Protein AF-A0A7J8RLZ8-F1 (afdb_monomer_lite)

Secondary structure (DSSP, 8-state):
-GGGGS-TTSPPP-SHHHHHHHHHHHHHHHHHT-SSGGGSPPHHHHHHHHHT------S-GGG--HHHHHHPPP--------

Organism: Gossypium davidsonii (NCBI:txid34287)

Foldseek 3Di:
DQVVPDDPVDDADDDLQVLLQSLLVLLLVLQCVDPDPVSRDDVVQVVVCVVVPDSPDSDHSVPDDSVCSNPDDDPPPPPPDD

Radius of gyration: 13.65 Å; chains: 1; bounding box: 26×22×48 Å

Structure (mmCIF, N/CA/C/O backbone):
data_AF-A0A7J8RLZ8-F1
#
_entry.id   AF-A0A7J8RLZ8-F1
#
loop_
_atom_site.group_PDB
_atom_site.id
_atom_site.type_symbol
_atom_site.label_atom_id
_atom_site.label_alt_id
_atom_site.label_comp_id
_atom_site.label_asym_id
_atom_site.label_entity_id
_atom_site.label_seq_id
_atom_site.pdbx_PDB_ins_code
_atom_site.Cartn_x
_atom_site.Cartn_y
_atom_site.Cartn_z
_atom_site.occupancy
_atom_site.B_iso_or_equiv
_atom_site.auth_seq_id
_atom_site.auth_comp_id
_atom_site.auth_asym_id
_atom_site.auth_atom_id
_atom_site.pdbx_PDB_model_num
ATOM 1 N N . MET A 1 1 ? -2.138 -11.444 -10.706 1.00 90.69 1 MET A N 1
ATOM 2 C CA . MET A 1 1 ? -0.798 -10.883 -10.404 1.00 90.69 1 MET A CA 1
ATOM 3 C C . MET A 1 1 ? -0.869 -9.359 -10.327 1.00 90.69 1 MET A C 1
ATOM 5 O O . MET A 1 1 ? -1.855 -8.791 -10.783 1.00 90.69 1 MET A O 1
ATOM 9 N N . LEU A 1 2 ? 0.119 -8.676 -9.734 1.00 89.69 2 LEU A N 1
ATOM 10 C CA . LEU A 1 2 ? 0.100 -7.208 -9.603 1.00 89.69 2 LEU A CA 1
ATOM 11 C C . LEU A 1 2 ? 0.116 -6.487 -10.960 1.00 89.69 2 LEU A C 1
ATOM 13 O O . LEU A 1 2 ? -0.584 -5.496 -11.136 1.00 89.69 2 LEU A O 1
ATOM 17 N N . ASN A 1 3 ? 0.859 -6.995 -11.940 1.00 89.62 3 ASN A N 1
ATOM 18 C CA . ASN A 1 3 ? 0.907 -6.423 -13.290 1.00 89.62 3 ASN A CA 1
ATOM 19 C C . ASN A 1 3 ? -0.449 -6.419 -14.024 1.00 89.62 3 ASN A C 1
ATOM 21 O O . ASN A 1 3 ? -0.633 -5.606 -14.921 1.00 89.62 3 ASN A O 1
ATOM 25 N N . GLU A 1 4 ? -1.385 -7.298 -13.661 1.00 90.62 4 GLU A N 1
ATOM 26 C CA . GLU A 1 4 ? -2.692 -7.424 -14.330 1.00 90.62 4 GLU A CA 1
ATOM 27 C C . GLU A 1 4 ? -3.688 -6.331 -13.923 1.00 90.62 4 GLU A C 1
ATOM 29 O O . GLU A 1 4 ? -4.700 -6.145 -14.594 1.00 90.62 4 GLU A O 1
ATOM 34 N N . ILE A 1 5 ? -3.419 -5.619 -12.825 1.00 90.25 5 ILE A N 1
ATOM 35 C CA . ILE A 1 5 ? -4.302 -4.567 -12.299 1.00 90.25 5 ILE A CA 1
ATOM 36 C C . ILE A 1 5 ? -3.766 -3.153 -12.547 1.00 90.25 5 ILE A C 1
ATOM 38 O O . ILE A 1 5 ? -4.393 -2.177 -12.137 1.00 90.25 5 ILE A O 1
ATOM 42 N N . LEU A 1 6 ? -2.598 -3.031 -13.182 1.00 89.25 6 LEU A N 1
ATOM 43 C CA . LEU A 1 6 ? -2.036 -1.739 -13.567 1.00 89.25 6 LEU A CA 1
ATOM 44 C C . LEU A 1 6 ? -2.764 -1.200 -14.800 1.00 89.25 6 LEU A C 1
ATOM 46 O O . LEU A 1 6 ? -3.198 -1.969 -15.655 1.00 89.25 6 LEU A O 1
ATOM 50 N N . ASP A 1 7 ? -2.875 0.127 -14.907 1.00 91.81 7 ASP A N 1
ATOM 51 C CA . ASP A 1 7 ? -3.471 0.761 -16.086 1.00 91.81 7 ASP A CA 1
ATOM 52 C C . ASP A 1 7 ? -2.637 0.408 -17.335 1.00 91.81 7 ASP A C 1
ATOM 54 O O . ASP A 1 7 ? -1.474 0.820 -17.422 1.00 91.81 7 ASP A O 1
ATOM 58 N N . PRO A 1 8 ? -3.202 -0.324 -18.315 1.00 88.81 8 PRO A N 1
ATOM 59 C CA . PRO A 1 8 ? -2.463 -0.789 -19.487 1.00 88.81 8 PRO A CA 1
ATOM 60 C C . PRO A 1 8 ? -2.037 0.351 -20.422 1.00 88.81 8 PRO A C 1
ATOM 62 O O . PRO A 1 8 ? -1.241 0.131 -21.332 1.00 88.81 8 PRO A O 1
ATOM 65 N N . ARG A 1 9 ? -2.559 1.570 -20.226 1.00 92.62 9 ARG A N 1
ATOM 66 C CA . ARG A 1 9 ? -2.155 2.763 -20.986 1.00 92.62 9 ARG A CA 1
ATOM 67 C C . ARG A 1 9 ? -0.831 3.348 -20.494 1.00 92.62 9 ARG A C 1
ATOM 69 O O . ARG A 1 9 ? -0.245 4.179 -21.186 1.00 92.62 9 ARG A O 1
ATOM 76 N N . LEU A 1 10 ? -0.373 2.959 -19.304 1.00 88.38 10 LEU A N 1
ATOM 77 C CA . LEU A 1 10 ? 0.902 3.401 -18.752 1.00 88.38 10 LEU A CA 1
ATOM 78 C C . LEU A 1 10 ? 2.050 2.542 -19.281 1.00 88.38 10 LEU A C 1
ATOM 80 O O . LEU A 1 10 ? 1.896 1.362 -19.589 1.00 88.38 10 LEU A O 1
ATOM 84 N N . SER A 1 11 ? 3.233 3.144 -19.374 1.00 85.94 11 SER A N 1
ATOM 85 C CA . SER A 1 11 ? 4.429 2.410 -19.768 1.00 85.94 11 SER A CA 1
ATOM 86 C C . SER A 1 11 ? 4.827 1.402 -18.691 1.00 85.94 11 SER A C 1
ATOM 88 O O . SER A 1 11 ? 4.724 1.665 -17.491 1.00 85.94 11 SER A O 1
ATOM 90 N N . THR A 1 12 ? 5.319 0.241 -19.126 1.00 83.25 12 THR A N 1
ATOM 91 C CA . THR A 1 12 ? 5.780 -0.796 -18.204 1.00 83.25 12 THR A CA 1
ATOM 92 C C . THR A 1 12 ? 6.902 -0.254 -17.311 1.00 83.25 12 THR A C 1
ATOM 94 O O . THR A 1 12 ? 7.880 0.296 -17.836 1.00 83.25 12 THR A O 1
ATOM 97 N N . PRO A 1 13 ? 6.810 -0.427 -15.982 1.00 84.62 13 PRO A N 1
ATOM 98 C CA . PRO A 1 13 ? 7.837 0.013 -15.044 1.00 84.62 13 PRO A CA 1
ATOM 99 C C . PRO A 1 13 ? 9.206 -0.587 -15.368 1.00 84.62 13 PRO A C 1
ATOM 101 O O . PRO A 1 13 ? 9.359 -1.804 -15.443 1.00 84.62 13 PRO A O 1
ATOM 104 N N . ARG A 1 14 ? 10.209 0.276 -15.576 1.00 81.19 14 ARG A N 1
ATOM 105 C CA . ARG A 1 14 ? 11.544 -0.138 -16.052 1.00 81.19 14 ARG A CA 1
ATOM 106 C C . ARG A 1 14 ? 12.584 -0.293 -14.948 1.00 81.19 14 ARG A C 1
ATOM 108 O O . ARG A 1 14 ? 13.573 -0.992 -15.145 1.00 81.19 14 ARG A O 1
ATOM 115 N N . SER A 1 15 ? 12.407 0.377 -13.808 1.00 86.69 15 SER A N 1
ATOM 116 C CA . SER A 1 15 ? 13.384 0.358 -12.716 1.00 86.69 15 SER A CA 1
ATOM 117 C C . SER A 1 15 ? 12.907 -0.513 -11.558 1.00 86.69 15 SER A C 1
ATOM 119 O O . SER A 1 15 ? 11.732 -0.487 -11.194 1.00 86.69 15 SER A O 1
ATOM 121 N N . ARG A 1 16 ? 13.837 -1.246 -10.929 1.00 83.06 16 ARG A N 1
ATOM 122 C CA . ARG A 1 16 ? 13.547 -2.043 -9.722 1.00 83.06 16 ARG A CA 1
ATOM 123 C C . ARG A 1 16 ? 12.937 -1.192 -8.609 1.00 83.06 16 ARG A C 1
ATOM 125 O O . ARG A 1 16 ? 11.999 -1.631 -7.961 1.00 83.06 16 ARG A O 1
ATOM 132 N N . LYS A 1 17 ? 13.415 0.048 -8.452 1.00 85.25 17 LYS A N 1
ATOM 133 C CA . LYS A 1 17 ? 12.847 1.014 -7.505 1.00 85.25 17 LYS A CA 1
ATOM 134 C C . LYS A 1 17 ? 11.367 1.281 -7.792 1.00 85.25 17 LYS A C 1
ATOM 136 O O . LYS A 1 17 ? 10.557 1.214 -6.884 1.00 85.25 17 LYS A O 1
ATOM 141 N N . MET A 1 18 ? 11.006 1.548 -9.048 1.00 86.75 18 MET A N 1
ATOM 142 C CA . MET A 1 18 ? 9.613 1.814 -9.417 1.00 86.75 18 MET A CA 1
ATOM 143 C C . MET A 1 18 ? 8.720 0.600 -9.159 1.00 86.75 18 MET A C 1
ATOM 145 O O . MET A 1 18 ? 7.608 0.756 -8.672 1.00 86.75 18 MET A O 1
ATOM 149 N N . VAL A 1 19 ? 9.215 -0.606 -9.443 1.00 88.62 19 VAL A N 1
ATOM 150 C CA . VAL A 1 19 ? 8.496 -1.847 -9.129 1.00 88.62 19 VAL A CA 1
ATOM 151 C C . VAL A 1 19 ? 8.253 -1.982 -7.624 1.00 88.62 19 VAL A C 1
ATOM 153 O O . VAL A 1 19 ? 7.118 -2.230 -7.217 1.00 88.62 19 VAL A O 1
ATOM 156 N N . GLY A 1 20 ? 9.284 -1.762 -6.804 1.00 87.44 20 GLY A N 1
ATOM 157 C CA . GLY A 1 20 ? 9.158 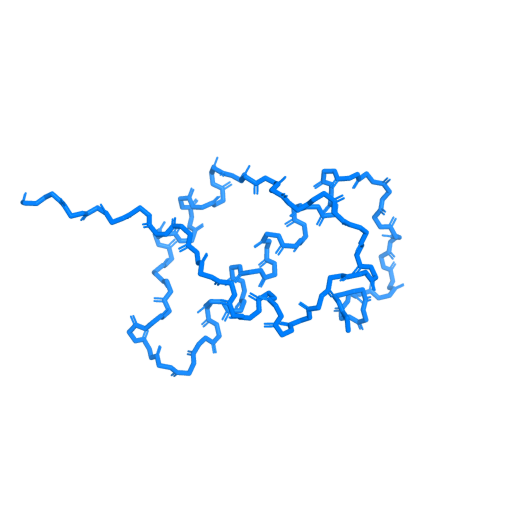-1.806 -5.350 1.00 87.44 20 GLY A CA 1
ATOM 158 C C . GLY A 1 20 ? 8.214 -0.731 -4.801 1.00 87.44 20 GLY A C 1
ATOM 159 O O . GLY A 1 20 ? 7.399 -1.030 -3.932 1.00 87.44 20 GLY A O 1
ATOM 160 N N . ASP A 1 21 ? 8.241 0.482 -5.360 1.00 88.19 21 ASP A N 1
ATOM 161 C CA . ASP A 1 21 ? 7.349 1.578 -4.964 1.00 88.19 21 ASP A CA 1
ATOM 162 C C . ASP A 1 21 ? 5.881 1.262 -5.310 1.00 88.19 21 ASP A C 1
ATOM 164 O O . ASP A 1 21 ? 4.993 1.465 -4.484 1.00 88.19 21 ASP A O 1
ATOM 168 N N . ILE A 1 22 ? 5.610 0.705 -6.498 1.00 90.12 22 ILE A N 1
ATOM 169 C CA . ILE A 1 22 ? 4.260 0.264 -6.894 1.00 90.12 22 ILE A CA 1
ATOM 170 C C . ILE A 1 22 ? 3.764 -0.839 -5.959 1.00 90.12 22 ILE A C 1
ATOM 172 O O . ILE A 1 22 ? 2.619 -0.804 -5.509 1.00 90.12 22 ILE A O 1
ATOM 176 N N . ALA A 1 23 ? 4.620 -1.813 -5.650 1.00 89.31 23 ALA A N 1
ATOM 177 C CA . ALA A 1 23 ? 4.264 -2.905 -4.761 1.00 89.31 23 ALA A CA 1
ATOM 178 C C . ALA A 1 23 ? 3.990 -2.406 -3.331 1.00 89.31 23 ALA A C 1
ATOM 180 O O . ALA A 1 23 ? 3.001 -2.809 -2.723 1.00 89.31 23 ALA A O 1
ATOM 181 N N . PHE A 1 24 ? 4.790 -1.461 -2.828 1.00 89.31 24 PHE A N 1
ATOM 182 C CA . PHE A 1 24 ? 4.565 -0.806 -1.537 1.00 89.31 24 PHE A CA 1
ATOM 183 C C . PHE A 1 24 ? 3.229 -0.049 -1.495 1.00 89.31 24 PHE A C 1
ATOM 185 O O . PHE A 1 24 ? 2.441 -0.223 -0.565 1.00 89.31 24 PHE A O 1
ATOM 192 N N . ILE A 1 25 ? 2.920 0.728 -2.539 1.00 90.56 25 ILE A N 1
ATOM 193 C CA . ILE A 1 25 ? 1.625 1.412 -2.670 1.00 90.56 25 ILE A CA 1
ATOM 194 C C . ILE A 1 25 ? 0.475 0.401 -2.671 1.00 90.56 25 ILE A C 1
ATOM 196 O O . ILE A 1 25 ? -0.541 0.627 -2.013 1.00 90.56 25 ILE A O 1
ATOM 200 N N . ALA A 1 26 ? 0.630 -0.725 -3.371 1.00 91.75 26 ALA A N 1
ATOM 201 C CA . ALA A 1 26 ? -0.378 -1.774 -3.394 1.00 91.75 26 ALA A CA 1
ATOM 202 C C . ALA A 1 26 ? -0.608 -2.382 -1.998 1.00 91.75 26 ALA A C 1
ATOM 204 O O . ALA A 1 26 ? -1.763 -2.559 -1.613 1.00 91.75 26 ALA A O 1
ATOM 205 N N . VAL A 1 27 ? 0.448 -2.625 -1.206 1.00 91.31 27 VAL A N 1
ATOM 206 C CA . VAL A 1 27 ? 0.324 -3.067 0.200 1.00 91.31 27 VAL A CA 1
ATOM 207 C C . VAL A 1 27 ? -0.503 -2.071 1.018 1.00 91.31 27 VAL A C 1
ATOM 209 O O . VAL A 1 27 ? -1.466 -2.469 1.678 1.00 91.31 27 VAL A O 1
ATOM 212 N N . ILE A 1 28 ?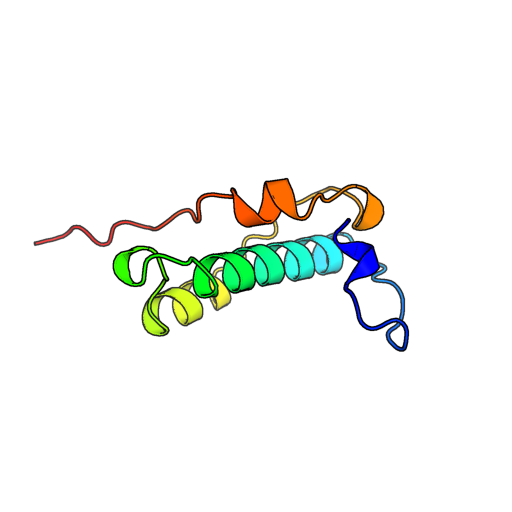 -0.187 -0.772 0.937 1.00 91.81 28 ILE A N 1
ATOM 213 C CA . ILE A 1 28 ? -0.941 0.278 1.642 1.00 91.81 28 ILE A CA 1
ATOM 214 C C . ILE A 1 28 ? -2.408 0.283 1.191 1.00 91.81 28 ILE A C 1
ATOM 216 O O . ILE A 1 28 ? -3.316 0.300 2.024 1.00 91.81 28 ILE A O 1
ATOM 220 N N . ALA A 1 29 ? -2.658 0.225 -0.120 1.00 93.69 29 ALA A N 1
ATOM 221 C CA . ALA A 1 29 ? -4.007 0.210 -0.673 1.00 93.69 29 ALA A CA 1
ATOM 222 C C . ALA A 1 29 ? -4.816 -0.992 -0.159 1.00 93.69 29 ALA A C 1
ATOM 224 O O . ALA A 1 29 ? -5.950 -0.825 0.293 1.00 93.69 29 ALA A O 1
ATOM 225 N N . PHE A 1 30 ? -4.232 -2.194 -0.140 1.00 92.94 30 PHE A N 1
ATOM 226 C CA . PHE A 1 30 ? -4.895 -3.376 0.411 1.00 92.94 30 PHE A CA 1
ATOM 227 C C . PHE A 1 30 ? -5.160 -3.263 1.915 1.00 92.94 30 PHE A C 1
ATOM 229 O O . PHE A 1 30 ? -6.235 -3.664 2.371 1.00 92.94 30 PHE A O 1
ATOM 236 N N . ALA A 1 31 ? -4.242 -2.681 2.690 1.00 92.69 31 ALA A N 1
ATOM 237 C CA . ALA A 1 31 ? -4.459 -2.437 4.114 1.00 92.69 31 ALA A CA 1
ATOM 238 C C . ALA A 1 31 ? -5.648 -1.489 4.361 1.00 92.69 31 ALA A C 1
ATOM 240 O O . ALA A 1 31 ? -6.474 -1.745 5.242 1.00 92.69 31 ALA A O 1
ATOM 241 N N . CYS A 1 32 ? -5.799 -0.448 3.537 1.00 94.06 32 CYS A N 1
ATOM 242 C CA . CYS A 1 32 ? -6.948 0.464 3.566 1.00 94.06 32 CYS A CA 1
ATOM 243 C C . CYS A 1 32 ? -8.279 -0.229 3.222 1.00 94.06 32 CYS A C 1
ATOM 245 O O . CYS A 1 32 ? -9.332 0.175 3.717 1.00 94.06 32 CYS A O 1
ATOM 247 N N . LEU A 1 33 ? -8.244 -1.297 2.419 1.00 93.56 33 LEU A N 1
ATOM 248 C CA . LEU A 1 33 ? -9.420 -2.065 1.994 1.00 93.56 33 LEU A CA 1
ATOM 249 C C . LEU A 1 33 ? -9.807 -3.205 2.955 1.00 93.56 33 LEU A C 1
ATOM 251 O O . LEU A 1 33 ? -10.762 -3.937 2.684 1.00 93.56 33 LEU A O 1
ATOM 255 N N . ARG A 1 34 ? -9.107 -3.385 4.087 1.00 92.62 34 ARG A N 1
ATOM 256 C CA . ARG A 1 34 ? -9.415 -4.451 5.059 1.00 92.62 34 ARG A CA 1
ATOM 257 C C . ARG A 1 34 ? -10.879 -4.392 5.506 1.00 92.62 34 ARG A C 1
ATOM 259 O O . ARG A 1 34 ? -11.395 -3.343 5.883 1.00 92.62 34 ARG A O 1
ATOM 266 N N . SER A 1 35 ? -11.563 -5.535 5.514 1.00 93.12 35 SER A N 1
ATOM 267 C CA . SER A 1 35 ? -12.994 -5.601 5.850 1.00 93.12 35 SER A CA 1
ATOM 268 C C . SER A 1 35 ? -13.288 -5.091 7.264 1.00 93.12 35 SER A C 1
ATOM 270 O O . SER A 1 35 ? -14.233 -4.331 7.457 1.00 93.12 35 SER A O 1
ATOM 272 N N . ARG A 1 36 ? -12.438 -5.446 8.237 1.00 94.00 36 ARG A N 1
ATOM 273 C CA . ARG A 1 36 ? -12.515 -4.974 9.626 1.00 94.00 36 ARG A CA 1
ATOM 274 C C . ARG A 1 36 ? -12.045 -3.516 9.737 1.00 94.00 36 ARG A C 1
ATOM 276 O O .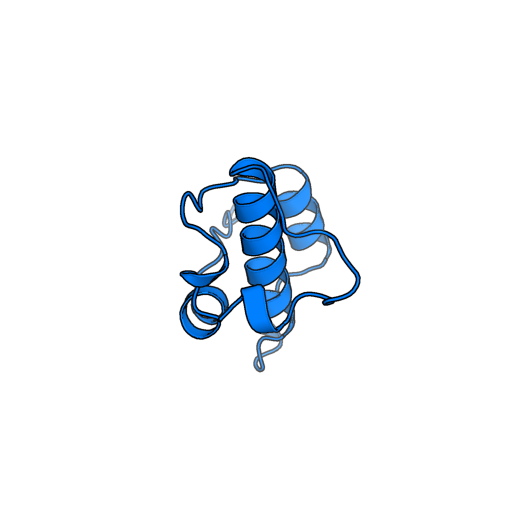 ARG A 1 36 ? -10.856 -3.274 9.533 1.00 94.00 36 ARG A O 1
ATOM 283 N N . PRO A 1 37 ? -12.903 -2.561 10.152 1.00 93.25 37 PRO A N 1
ATOM 284 C CA . PRO A 1 37 ? -12.522 -1.148 10.248 1.00 93.25 37 PRO A CA 1
ATOM 285 C C . PRO A 1 37 ? -11.319 -0.892 11.161 1.00 93.25 37 PRO A C 1
ATOM 287 O O . PRO A 1 37 ? -10.424 -0.146 10.788 1.00 93.25 37 PRO A O 1
ATOM 290 N N . LYS A 1 38 ? -11.243 -1.576 12.313 1.00 92.50 38 LYS A N 1
ATOM 291 C CA . LYS A 1 38 ? -10.125 -1.451 13.269 1.00 92.50 38 LYS A CA 1
ATOM 292 C C . LYS A 1 38 ? -8.779 -1.955 12.733 1.00 92.50 38 LYS A C 1
ATOM 294 O O . LYS A 1 38 ? -7.755 -1.665 13.331 1.00 92.50 38 LYS A O 1
ATOM 299 N N . ALA A 1 39 ? -8.780 -2.732 11.650 1.00 90.62 39 ALA A N 1
ATOM 300 C CA . ALA A 1 39 ? -7.559 -3.246 11.035 1.00 90.62 39 ALA A CA 1
ATOM 301 C C . ALA A 1 39 ? -7.032 -2.341 9.909 1.00 90.62 39 ALA A C 1
ATOM 303 O O . ALA A 1 39 ? -5.951 -2.614 9.384 1.00 90.62 39 ALA A O 1
ATOM 304 N N . ARG A 1 40 ? -7.799 -1.317 9.504 1.00 93.88 40 ARG A N 1
ATOM 305 C CA . ARG A 1 40 ? -7.387 -0.335 8.496 1.00 93.88 40 ARG A CA 1
ATOM 306 C C . ARG A 1 40 ? -6.445 0.689 9.134 1.00 93.88 40 ARG A C 1
ATOM 308 O O . ARG A 1 40 ? -6.679 1.082 10.279 1.00 93.88 40 ARG A O 1
ATOM 315 N N . PRO A 1 41 ? -5.415 1.155 8.416 1.00 94.62 41 PRO A N 1
ATOM 316 C CA . PRO A 1 41 ? -4.561 2.225 8.907 1.00 94.62 41 PRO A CA 1
ATOM 317 C C . PRO A 1 41 ? -5.326 3.556 8.958 1.00 94.62 41 PRO A C 1
ATOM 319 O O . PRO A 1 41 ? -6.279 3.786 8.211 1.00 94.62 41 PRO A O 1
ATOM 322 N N . THR A 1 42 ? -4.884 4.462 9.829 1.00 95.19 42 THR A N 1
ATOM 323 C CA . THR A 1 42 ? -5.338 5.859 9.801 1.00 95.19 42 THR A CA 1
ATOM 324 C C . THR A 1 42 ? -4.616 6.620 8.690 1.00 95.19 42 THR A C 1
ATOM 326 O O . THR A 1 42 ? -3.492 6.274 8.330 1.00 95.19 42 THR A O 1
ATOM 329 N N . MET A 1 43 ? -5.200 7.711 8.184 1.00 94.50 43 MET A N 1
ATOM 330 C CA . MET A 1 43 ? -4.513 8.553 7.191 1.00 94.50 43 MET A CA 1
ATOM 331 C C . MET A 1 43 ? -3.209 9.168 7.720 1.00 94.50 43 MET A C 1
ATOM 333 O O . MET A 1 43 ? -2.280 9.372 6.944 1.00 94.50 43 MET A O 1
ATOM 337 N N . LYS A 1 44 ? -3.108 9.405 9.038 1.00 94.44 44 LYS A N 1
ATOM 338 C CA . LYS A 1 44 ? -1.853 9.811 9.687 1.00 94.44 44 LYS A CA 1
ATOM 339 C C . LYS A 1 44 ? -0.774 8.755 9.454 1.00 94.44 44 LYS A C 1
ATOM 341 O O . LYS A 1 44 ? 0.287 9.085 8.935 1.00 94.44 44 LYS A O 1
ATOM 346 N N . LEU A 1 45 ? -1.078 7.494 9.750 1.00 91.19 45 LEU A N 1
ATOM 347 C CA . LEU A 1 45 ? -0.143 6.395 9.540 1.00 91.19 45 LEU A CA 1
ATOM 348 C C . LEU A 1 45 ? 0.207 6.221 8.057 1.00 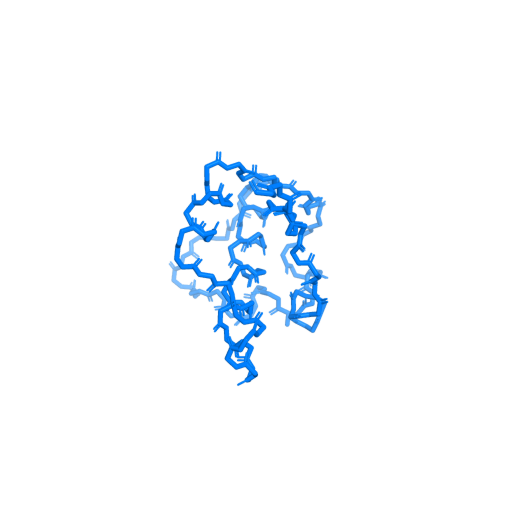91.19 45 LEU A C 1
ATOM 350 O O . LEU A 1 45 ? 1.379 6.150 7.713 1.00 91.19 45 LEU A O 1
ATOM 354 N N . VAL A 1 46 ? -0.790 6.247 7.168 1.00 92.56 46 VAL A N 1
ATOM 355 C CA . VAL A 1 46 ? -0.563 6.187 5.713 1.00 92.56 46 VAL A CA 1
ATOM 356 C C . VAL A 1 46 ? 0.402 7.288 5.257 1.00 92.56 46 VAL A C 1
ATOM 358 O O . VAL A 1 46 ? 1.326 7.021 4.495 1.00 92.56 46 VAL A O 1
ATOM 361 N N . SER A 1 47 ? 0.233 8.520 5.750 1.00 92.44 47 SER A N 1
ATOM 362 C CA . SER A 1 47 ? 1.138 9.624 5.415 1.00 92.44 47 SER A CA 1
ATOM 363 C C . SER A 1 47 ? 2.565 9.392 5.922 1.00 92.44 47 SER A C 1
ATOM 365 O O . SER A 1 47 ? 3.516 9.706 5.213 1.00 92.44 47 SER A O 1
ATOM 367 N N . GLN A 1 48 ? 2.728 8.789 7.104 1.00 90.88 48 GLN A N 1
ATOM 368 C CA . GLN A 1 48 ? 4.040 8.460 7.665 1.00 90.88 48 GLN A CA 1
ATOM 369 C C . GLN A 1 48 ? 4.744 7.365 6.857 1.00 90.88 48 GLN A C 1
ATOM 371 O O . GLN A 1 48 ? 5.947 7.469 6.621 1.00 90.88 48 GLN A O 1
ATOM 376 N N . GLU A 1 49 ? 4.008 6.362 6.381 1.00 88.25 49 GLU A N 1
ATOM 377 C CA . GLU A 1 49 ? 4.541 5.309 5.510 1.00 88.25 49 GLU A CA 1
ATOM 378 C C . GLU A 1 49 ? 5.039 5.873 4.170 1.00 88.25 49 GLU A C 1
ATOM 380 O O . GLU A 1 49 ? 6.103 5.489 3.686 1.00 88.25 49 GLU A O 1
ATOM 385 N N . PHE A 1 50 ? 4.335 6.856 3.600 1.00 87.56 50 PHE A N 1
ATOM 386 C CA . PHE A 1 50 ? 4.777 7.537 2.377 1.00 87.56 50 PHE A CA 1
ATOM 387 C C . PHE A 1 50 ? 6.031 8.402 2.555 1.00 87.56 50 PHE A C 1
ATOM 389 O O . PHE A 1 50 ? 6.751 8.631 1.585 1.00 87.56 50 PHE A O 1
ATOM 396 N N . LEU A 1 51 ? 6.318 8.879 3.767 1.00 87.50 51 LEU A N 1
ATOM 397 C CA . LEU A 1 51 ? 7.565 9.599 4.051 1.00 87.50 51 LEU A CA 1
ATOM 398 C C . LEU A 1 51 ? 8.760 8.649 4.162 1.00 87.50 51 LEU A C 1
ATOM 400 O O . LEU A 1 51 ? 9.888 9.031 3.857 1.00 87.50 51 LEU A O 1
ATOM 404 N N . HIS A 1 52 ? 8.507 7.406 4.567 1.00 77.56 52 HIS A N 1
ATOM 405 C CA . HIS A 1 52 ? 9.530 6.398 4.800 1.00 77.56 52 HIS A CA 1
ATOM 406 C C . HIS A 1 52 ? 9.436 5.259 3.794 1.00 77.56 52 HIS A C 1
ATOM 408 O O . HIS A 1 52 ? 9.631 4.121 4.206 1.00 77.56 52 HIS A O 1
ATOM 414 N N . ILE A 1 53 ? 9.141 5.532 2.511 1.00 68.81 53 ILE A N 1
ATOM 415 C CA . ILE A 1 53 ? 9.017 4.484 1.481 1.00 68.81 53 ILE A CA 1
ATOM 416 C C . ILE A 1 53 ? 10.237 3.566 1.558 1.00 68.81 53 ILE A C 1
ATOM 418 O O . ILE A 1 53 ? 11.334 3.884 1.091 1.00 68.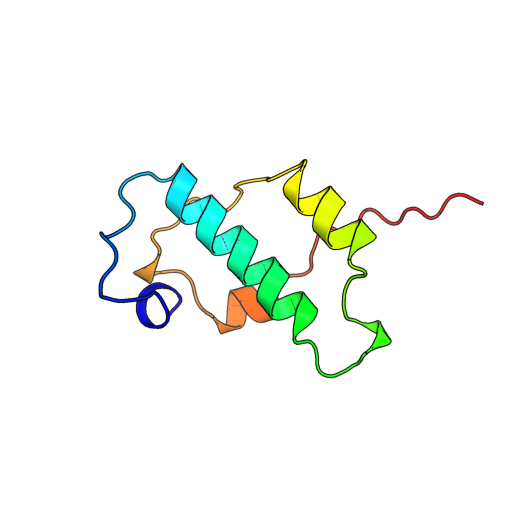81 53 ILE A O 1
ATOM 422 N N . LYS A 1 54 ? 10.028 2.398 2.159 1.00 66.31 54 LYS A N 1
ATOM 423 C CA . LYS A 1 54 ? 10.941 1.277 2.076 1.00 66.31 54 LYS A CA 1
ATOM 424 C C . LYS A 1 54 ? 10.504 0.588 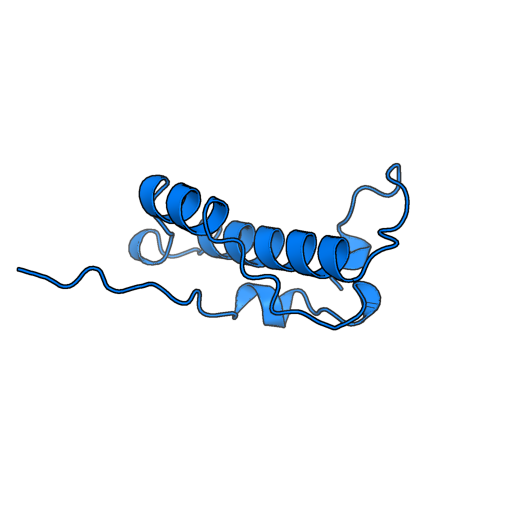0.799 1.00 66.31 54 LYS A C 1
ATOM 426 O O . LYS A 1 54 ? 9.330 0.272 0.641 1.00 66.31 54 LYS A O 1
ATOM 431 N N . SER A 1 55 ? 11.432 0.377 -0.121 1.00 63.50 55 SER A N 1
ATOM 432 C CA . SER A 1 55 ? 11.181 -0.375 -1.351 1.00 63.50 55 SER A CA 1
ATOM 433 C C . SER A 1 55 ? 11.753 -1.792 -1.155 1.00 63.50 55 SER A C 1
ATOM 435 O O . SER A 1 55 ? 12.797 -2.102 -1.726 1.00 63.50 55 SER A O 1
ATOM 437 N N . PRO A 1 56 ? 11.187 -2.642 -0.260 1.00 60.59 56 PRO A N 1
ATOM 438 C CA . PRO A 1 56 ? 11.797 -3.923 0.094 1.00 60.59 56 PRO A CA 1
ATOM 439 C C . PRO A 1 56 ? 11.609 -4.983 -0.996 1.00 60.59 56 PRO A C 1
ATOM 441 O O . PRO A 1 56 ? 12.248 -6.030 -0.944 1.00 60.59 56 PRO A O 1
ATOM 444 N N . ILE A 1 57 ? 10.731 -4.742 -1.975 1.00 64.31 57 ILE A N 1
ATOM 445 C CA . ILE A 1 57 ? 10.353 -5.749 -2.964 1.00 64.31 57 ILE A CA 1
ATOM 446 C C . ILE A 1 57 ? 11.297 -5.661 -4.166 1.00 64.31 57 ILE A C 1
ATOM 448 O O . ILE A 1 57 ? 11.191 -4.772 -5.008 1.00 64.31 57 ILE A O 1
ATOM 452 N N . ALA A 1 58 ? 12.228 -6.615 -4.234 1.00 66.56 58 ALA A N 1
ATOM 453 C CA . ALA A 1 58 ? 13.233 -6.742 -5.291 1.00 66.56 58 ALA A CA 1
ATOM 454 C C . ALA A 1 58 ? 12.818 -7.702 -6.428 1.00 66.56 58 ALA A C 1
ATOM 456 O O . ALA A 1 58 ? 13.680 -8.202 -7.152 1.00 66.56 58 ALA A O 1
ATOM 457 N N . MET A 1 59 ? 11.518 -7.973 -6.582 1.00 77.69 59 MET A N 1
ATOM 458 C CA . MET A 1 59 ? 10.983 -8.936 -7.554 1.00 77.69 59 MET A CA 1
ATOM 459 C C . MET A 1 59 ? 10.276 -8.234 -8.724 1.00 77.69 59 MET A C 1
ATOM 461 O O . MET A 1 59 ? 9.743 -7.140 -8.534 1.00 77.69 59 MET A O 1
ATOM 465 N N . PRO A 1 60 ? 10.247 -8.820 -9.934 1.00 83.12 60 PRO A N 1
ATOM 466 C CA . PRO A 1 60 ? 9.471 -8.302 -11.062 1.00 83.12 60 PRO A CA 1
ATOM 467 C C . PRO A 1 60 ? 7.962 -8.225 -10.778 1.00 83.12 60 PRO A C 1
ATOM 469 O O . PRO A 1 60 ? 7.401 -9.099 -10.131 1.00 83.12 60 PRO A O 1
ATOM 472 N N . LEU A 1 61 ? 7.261 -7.233 -11.348 1.00 84.62 61 LEU A N 1
ATOM 473 C CA . LEU A 1 61 ? 5.812 -7.035 -11.126 1.00 84.62 61 LEU A CA 1
ATOM 474 C C . LEU A 1 61 ? 4.942 -8.249 -11.460 1.00 84.62 61 LEU A C 1
ATOM 476 O O . LEU A 1 61 ? 3.909 -8.457 -10.829 1.00 84.62 61 LEU A O 1
ATOM 480 N N . HIS A 1 62 ? 5.338 -9.019 -12.472 1.00 86.19 62 HIS A N 1
ATOM 481 C CA . HIS A 1 62 ? 4.602 -10.202 -12.908 1.00 86.19 62 HIS A CA 1
ATOM 482 C C . HIS A 1 62 ? 4.791 -11.404 -11.977 1.00 86.19 62 HIS A C 1
ATOM 484 O O . HIS A 1 62 ? 4.083 -12.387 -12.149 1.00 86.19 62 HIS A O 1
ATOM 490 N N . GLU A 1 63 ? 5.705 -11.325 -11.007 1.00 88.75 63 GLU A N 1
ATOM 491 C CA . GLU A 1 63 ? 5.927 -12.341 -9.970 1.00 88.75 63 GLU A CA 1
ATOM 492 C C . GLU A 1 63 ? 5.243 -11.974 -8.646 1.00 88.75 63 GLU A C 1
ATOM 494 O O . GLU A 1 63 ? 5.143 -12.805 -7.751 1.00 88.75 63 GLU A O 1
ATOM 499 N N . ILE A 1 64 ? 4.718 -10.752 -8.516 1.00 89.31 64 ILE A N 1
ATOM 500 C CA . ILE A 1 64 ? 4.102 -10.287 -7.272 1.00 89.31 64 ILE A CA 1
ATOM 501 C C . ILE A 1 64 ? 2.630 -10.717 -7.226 1.00 89.31 64 ILE A C 1
ATOM 503 O O . ILE A 1 64 ? 1.797 -10.252 -8.017 1.00 89.31 64 ILE A O 1
ATOM 507 N N . SER A 1 65 ? 2.287 -11.580 -6.268 1.00 91.56 65 SER A N 1
ATOM 508 C CA . SER A 1 65 ? 0.912 -12.034 -6.058 1.00 91.56 65 SER A CA 1
ATOM 509 C C . SER A 1 65 ? 0.074 -10.999 -5.309 1.00 91.56 65 SER A C 1
ATOM 511 O O . SER A 1 65 ? 0.469 -10.460 -4.277 1.00 91.56 65 SER A O 1
ATOM 513 N N . LEU A 1 66 ? -1.162 -10.781 -5.770 1.00 91.31 66 LEU A N 1
ATOM 514 C CA . LEU A 1 66 ? -2.121 -9.925 -5.061 1.00 91.31 66 LEU A CA 1
ATOM 515 C C . LEU A 1 66 ? -2.497 -10.493 -3.686 1.00 91.31 66 LEU A C 1
ATOM 517 O O . LEU A 1 66 ? -2.784 -9.735 -2.763 1.00 91.31 66 LEU A O 1
ATOM 521 N N . ILE A 1 67 ? -2.500 -11.822 -3.543 1.00 90.12 67 ILE A N 1
ATOM 522 C CA . ILE A 1 67 ? -2.821 -12.490 -2.276 1.00 90.12 67 ILE A CA 1
ATOM 523 C C . ILE A 1 67 ? -1.708 -12.236 -1.256 1.00 90.12 67 ILE A C 1
ATOM 525 O O . ILE A 1 67 ? -2.000 -11.937 -0.100 1.00 90.12 67 ILE A O 1
ATOM 529 N N . GLU A 1 68 ? -0.448 -12.296 -1.692 1.00 87.06 68 GLU A N 1
ATOM 530 C CA . GLU A 1 68 ? 0.709 -11.992 -0.846 1.00 87.06 68 GLU A CA 1
ATOM 531 C C . GLU A 1 68 ? 0.682 -10.531 -0.395 1.00 87.06 68 GLU A C 1
ATOM 533 O O . GLU A 1 68 ? 0.786 -10.264 0.798 1.00 87.06 68 GLU A O 1
ATOM 538 N N . LEU A 1 69 ? 0.429 -9.591 -1.313 1.00 88.31 69 LEU A N 1
ATOM 539 C CA . LEU A 1 69 ? 0.310 -8.166 -0.979 1.00 88.31 69 LEU A CA 1
ATOM 540 C C . LEU A 1 69 ? -0.824 -7.886 0.011 1.00 88.31 69 LEU A C 1
ATOM 542 O O . LEU A 1 69 ? -0.661 -7.096 0.936 1.00 88.31 69 LEU A O 1
ATOM 546 N N . LYS A 1 70 ? -1.974 -8.543 -0.167 1.00 87.62 70 LYS A N 1
ATOM 547 C CA . LYS A 1 70 ? -3.128 -8.400 0.726 1.00 87.62 70 LYS A CA 1
ATOM 548 C C . LYS A 1 70 ? -2.833 -8.902 2.140 1.00 87.62 70 LYS A C 1
ATOM 550 O O . LYS A 1 70 ? -3.321 -8.319 3.109 1.00 87.62 70 LYS A O 1
ATOM 555 N N . ASN A 1 71 ? -2.090 -10.000 2.243 1.00 84.62 71 ASN A N 1
ATOM 556 C CA . ASN A 1 71 ? -1.745 -10.625 3.515 1.00 84.62 71 ASN A CA 1
ATOM 557 C C . ASN A 1 71 ? -0.485 -10.023 4.145 1.00 84.62 71 ASN A C 1
ATOM 559 O O . ASN A 1 71 ? -0.162 -10.369 5.277 1.00 84.62 71 ASN A O 1
ATOM 563 N N . HIS A 1 72 ? 0.207 -9.126 3.441 1.00 82.88 72 HIS A N 1
ATOM 564 C CA . HIS A 1 72 ? 1.391 -8.467 3.958 1.00 82.88 72 HIS A CA 1
ATOM 565 C C . HIS A 1 72 ? 1.027 -7.654 5.204 1.00 82.88 72 HIS A C 1
ATOM 567 O O . HIS A 1 72 ? 0.170 -6.760 5.185 1.00 82.88 72 HIS A O 1
ATOM 573 N N . GLU A 1 73 ? 1.688 -7.967 6.313 1.00 68.69 73 GLU A N 1
ATOM 574 C CA . GLU A 1 73 ? 1.606 -7.150 7.511 1.00 68.69 73 GLU A CA 1
ATOM 575 C C . GLU A 1 73 ? 2.425 -5.890 7.260 1.00 68.69 73 GLU A C 1
ATOM 577 O O . GLU A 1 73 ? 3.601 -5.946 6.900 1.00 68.69 73 GLU A O 1
ATOM 582 N N . MET A 1 74 ? 1.788 -4.728 7.362 1.00 66.06 74 MET A N 1
ATOM 583 C CA . MET A 1 74 ? 2.543 -3.485 7.427 1.00 66.06 74 MET A CA 1
ATOM 584 C C . MET A 1 74 ? 3.422 -3.564 8.677 1.00 66.06 74 MET A C 1
ATOM 586 O O . MET A 1 74 ? 2.939 -4.004 9.722 1.00 66.06 74 MET A O 1
ATOM 590 N N . PHE A 1 75 ? 4.687 -3.145 8.585 1.00 55.06 75 PHE A N 1
ATOM 591 C CA . PHE A 1 75 ? 5.501 -2.884 9.771 1.00 55.06 75 PHE A CA 1
ATOM 592 C C . PHE A 1 75 ? 4.897 -1.667 10.465 1.00 55.06 75 PHE A C 1
ATOM 594 O O . PHE A 1 75 ? 5.344 -0.542 10.276 1.00 55.06 75 PHE A O 1
ATOM 601 N N . MET A 1 76 ? 3.814 -1.888 11.203 1.00 52.09 76 MET A N 1
ATOM 602 C CA . MET A 1 76 ? 3.221 -0.870 12.041 1.00 52.09 76 MET A CA 1
ATOM 603 C C . MET A 1 76 ? 4.260 -0.626 13.128 1.00 52.09 76 MET A C 1
ATOM 605 O O . MET A 1 76 ? 4.476 -1.478 13.988 1.00 52.09 76 MET A O 1
ATOM 609 N N . SER A 1 77 ? 4.965 0.498 13.056 1.00 44.62 77 SER A N 1
ATOM 610 C CA . SER A 1 77 ? 5.626 1.022 14.241 1.00 44.62 77 SER A CA 1
ATOM 611 C C . SER A 1 77 ? 4.508 1.243 15.249 1.00 44.62 77 SER A C 1
ATOM 613 O O . SER A 1 77 ? 3.714 2.175 15.103 1.00 44.62 77 SER A O 1
ATOM 615 N N . ASP A 1 78 ? 4.378 0.331 16.209 1.00 43.66 78 ASP A N 1
ATOM 616 C CA . ASP A 1 78 ? 3.571 0.574 17.386 1.00 43.66 78 ASP A CA 1
ATOM 617 C C . ASP A 1 78 ? 4.182 1.804 18.061 1.00 43.66 78 ASP A C 1
ATOM 619 O O . ASP A 1 78 ? 5.163 1.716 18.798 1.00 43.66 78 ASP A O 1
ATOM 623 N N . GLU A 1 79 ? 3.597 2.973 17.818 1.00 44.19 79 GLU A N 1
ATOM 624 C CA . GLU A 1 79 ? 3.693 4.105 18.733 1.00 44.19 79 GLU A CA 1
ATOM 625 C C . GLU A 1 79 ? 2.900 3.731 19.997 1.00 44.19 79 GLU A C 1
ATOM 627 O O . GLU A 1 79 ? 1.838 4.269 20.299 1.00 44.19 79 GLU A O 1
ATOM 632 N N . ASN A 1 80 ? 3.409 2.724 20.706 1.00 44.72 80 ASN A N 1
ATOM 633 C CA . ASN A 1 80 ? 3.068 2.373 22.068 1.00 44.72 80 ASN A CA 1
ATOM 634 C C . ASN A 1 80 ? 4.068 3.097 22.965 1.00 44.72 80 ASN A C 1
ATOM 636 O O . ASN A 1 80 ? 5.002 2.488 23.468 1.00 44.72 80 ASN A O 1
ATOM 640 N N . HIS A 1 81 ? 3.889 4.398 23.170 1.00 38.94 81 HIS A N 1
ATOM 641 C CA . HIS A 1 81 ? 4.523 5.080 24.295 1.00 38.94 81 HIS A CA 1
ATOM 642 C C . HIS A 1 81 ? 3.535 6.076 24.913 1.00 38.94 81 HIS A C 1
ATOM 644 O O . HIS A 1 81 ? 3.412 7.205 24.459 1.00 38.94 81 HIS A O 1
ATOM 650 N N . LYS A 1 82 ? 2.829 5.548 25.924 1.00 34.06 82 LYS A N 1
ATOM 651 C CA . LYS A 1 82 ? 2.477 6.143 27.226 1.00 34.06 82 LYS A CA 1
ATOM 652 C C . LYS A 1 82 ? 1.895 7.558 27.278 1.00 34.06 82 LYS A C 1
ATOM 654 O O . LYS A 1 82 ? 2.639 8.525 27.025 1.00 34.06 82 LYS A O 1
#

Sequence (82 aa):
MLNEILDPRLSTPRSRKMVGDIAFIAVIAFACLRSRPKARPTMKLVSQEFLHIKSPIAMPLHEISLIELKNHEMFMSDENHK

pLDDT: mean 82.63, std 14.88, range [34.06, 95.19]